Protein AF-A0A0Q8PEV2-F1 (afdb_monomer)

Radius of gyration: 13.38 Å; Cα contacts (8 Å, |Δi|>4): 185; chains: 1; bounding box: 29×27×37 Å

Mean predicted aligned error: 7.71 Å

Nearest PDB structures (foldseek):
  3nrq-assembly1_A  TM=5.150E-01  e=1.560E-01  Escherichia coli F11
  5i0y-assembly1_B  TM=5.238E-01  e=2.053E-01  Escherichia coli F11
  5i0y-assembly1_A  TM=4.949E-01  e=1.253E-01  Escherichia coli F11
  3nrp-assembly1_B  TM=4.889E-01  e=1.648E-01  Escherichia coli F11
  5i0x-assembly1_A  TM=4.945E-01  e=1.839E-01  Escherichia coli F11

Secondary structure (DSSP, 8-state):
--EEEEEEEEEETT--EEE--EEEEEE-TTSPEEEE------SEEEEEEEEEEETTS-EEEE--GGGTT--S----EEEEEPP-

Sequence (84 aa):
MGINGASFTVYDANGVSHGGSGGGAGEGPDGKIHLSTQVYLAPGRYTVGFTVTSSGGRSAQYGYPNGVGQPGPSSPLAFTVLEG

Foldseek 3Di:
DFWPWKWKWKAFPVRDTPDIDGWDWDQDPVRDIDTDDDDDDDFHKMFMKMWIAGPVRDIDIEARPPPPDDPDPNHTDIDTDDDD

Solvent-accessible surface area (backbone atoms only — not comparable to full-atom values): 4971 Å² total; per-residue (Å²): 137,56,63,67,33,26,41,40,38,35,22,42,82,86,66,50,73,80,50,55,47,83,24,54,46,46,78,45,99,84,76,44,79,45,77,47,78,81,82,90,74,73,66,44,52,36,32,37,18,38,37,42,30,30,64,84,74,52,70,50,33,42,17,32,80,93,56,65,81,48,100,43,76,72,62,48,52,70,52,71,45,68,86,129

pLDDT: mean 74.87, std 10.06, range [46.88, 87.12]

Structure (mmCIF, N/CA/C/O backbone):
data_AF-A0A0Q8PEV2-F1
#
_entry.id   AF-A0A0Q8PEV2-F1
#
loop_
_atom_site.group_PDB
_atom_site.id
_atom_site.type_symbol
_atom_site.label_atom_id
_atom_site.label_alt_id
_atom_site.label_comp_id
_atom_site.label_asym_id
_atom_site.label_entity_id
_atom_site.label_seq_id
_atom_site.pdbx_PDB_ins_code
_atom_site.Cartn_x
_atom_site.Cartn_y
_atom_site.Cartn_z
_atom_site.occupancy
_atom_site.B_iso_or_equiv
_atom_site.auth_seq_id
_atom_site.auth_comp_id
_atom_site.auth_asym_id
_atom_site.auth_atom_id
_atom_site.pdbx_PDB_model_num
ATOM 1 N N . MET A 1 1 ? 15.468 -6.589 -14.932 1.00 53.50 1 MET A N 1
ATOM 2 C CA . MET A 1 1 ? 14.653 -5.382 -15.191 1.00 53.50 1 MET A CA 1
ATOM 3 C C . MET A 1 1 ? 14.115 -4.991 -13.826 1.00 53.50 1 MET A C 1
ATOM 5 O O . MET A 1 1 ? 13.314 -5.740 -13.299 1.00 53.50 1 MET A O 1
ATOM 9 N N . GLY A 1 2 ? 14.695 -3.984 -13.172 1.00 66.69 2 GLY A N 1
ATOM 10 C CA . GLY A 1 2 ? 14.479 -3.769 -11.736 1.00 66.69 2 GLY A CA 1
ATOM 11 C C . GLY A 1 2 ? 13.273 -2.884 -11.440 1.00 66.69 2 GLY A C 1
ATOM 12 O O . GLY A 1 2 ? 12.737 -2.221 -12.333 1.00 66.69 2 GLY A O 1
ATOM 13 N N . ILE A 1 3 ? 12.883 -2.826 -10.172 1.00 72.62 3 ILE A N 1
ATOM 14 C CA . ILE A 1 3 ? 11.985 -1.797 -9.646 1.00 72.62 3 ILE A CA 1
ATOM 15 C C . ILE A 1 3 ? 12.843 -0.694 -9.026 1.00 72.62 3 ILE A C 1
ATOM 17 O O . ILE A 1 3 ? 13.817 -0.977 -8.338 1.00 72.62 3 ILE A O 1
ATOM 21 N N . ASN A 1 4 ? 12.531 0.563 -9.337 1.00 73.31 4 ASN A N 1
ATOM 22 C CA . ASN A 1 4 ? 13.256 1.735 -8.844 1.00 73.31 4 ASN A CA 1
ATOM 23 C C . ASN A 1 4 ? 12.661 2.261 -7.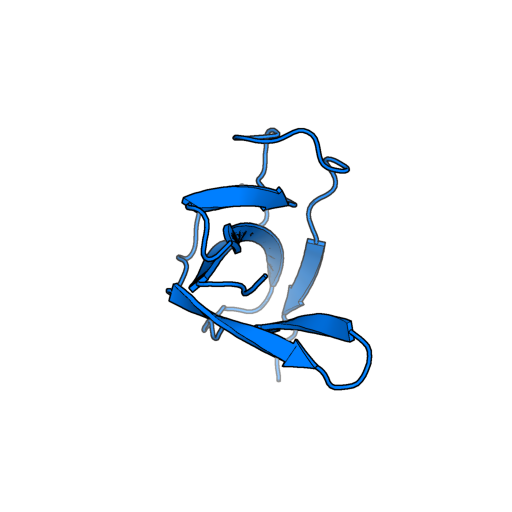531 1.00 73.31 4 ASN A C 1
ATOM 25 O O . ASN A 1 4 ? 13.378 2.817 -6.709 1.00 73.31 4 ASN A O 1
ATOM 29 N N . GLY A 1 5 ? 11.362 2.046 -7.320 1.00 77.00 5 GLY A N 1
ATOM 30 C CA . GLY A 1 5 ? 10.688 2.393 -6.077 1.00 77.00 5 GLY A CA 1
ATOM 31 C C . GLY A 1 5 ? 9.180 2.213 -6.165 1.00 77.00 5 GLY A C 1
ATOM 32 O O . GLY A 1 5 ? 8.633 1.882 -7.223 1.00 77.00 5 GLY A O 1
ATOM 33 N N . ALA A 1 6 ? 8.513 2.454 -5.041 1.00 82.12 6 ALA A N 1
ATOM 34 C CA . ALA A 1 6 ? 7.065 2.510 -4.972 1.00 82.12 6 ALA A CA 1
ATOM 35 C C . ALA A 1 6 ? 6.603 3.672 -4.091 1.00 82.12 6 ALA A C 1
ATOM 37 O O . ALA A 1 6 ? 7.249 4.023 -3.101 1.00 82.12 6 ALA A O 1
ATOM 38 N N . SER A 1 7 ? 5.470 4.263 -4.449 1.00 83.19 7 SER A N 1
ATOM 39 C CA . SER A 1 7 ? 4.755 5.215 -3.607 1.00 83.19 7 SER A CA 1
ATOM 40 C C . SER A 1 7 ? 3.437 4.607 -3.164 1.00 83.19 7 SER A C 1
ATOM 42 O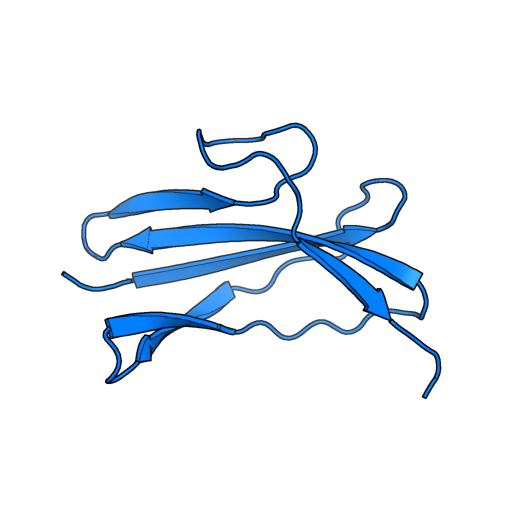 O . SER A 1 7 ? 2.775 3.896 -3.918 1.00 83.19 7 SER A O 1
ATOM 44 N N . PHE A 1 8 ? 3.061 4.887 -1.925 1.00 84.50 8 PHE A N 1
ATOM 45 C CA . PHE A 1 8 ? 1.827 4.401 -1.320 1.00 84.50 8 PHE A CA 1
ATOM 46 C C . PHE A 1 8 ? 0.958 5.596 -0.988 1.00 84.50 8 PHE A C 1
ATOM 48 O O . PHE A 1 8 ? 1.458 6.700 -0.804 1.00 84.50 8 PHE A O 1
ATOM 55 N N . THR A 1 9 ? -0.346 5.408 -0.919 1.00 84.50 9 THR A N 1
ATOM 56 C CA . THR A 1 9 ? -1.271 6.403 -0.390 1.00 84.50 9 THR A CA 1
ATOM 57 C C . THR A 1 9 ? -2.393 5.663 0.305 1.00 84.50 9 THR A C 1
ATOM 59 O O . THR A 1 9 ? -3.047 4.807 -0.293 1.00 84.50 9 THR A O 1
ATOM 62 N N . VAL A 1 10 ? -2.586 5.970 1.584 1.00 85.38 10 VAL A N 1
ATOM 63 C CA . VAL A 1 10 ? -3.657 5.384 2.383 1.00 85.38 10 VAL A CA 1
ATOM 64 C C . VAL A 1 10 ? -4.817 6.359 2.450 1.00 85.38 10 VAL A C 1
ATOM 66 O O . VAL A 1 10 ? -4.622 7.548 2.701 1.00 85.38 10 VAL A O 1
ATOM 69 N N . TYR A 1 11 ? -6.021 5.840 2.250 1.00 84.81 11 TYR A N 1
ATOM 70 C CA . TYR A 1 11 ? -7.264 6.588 2.315 1.00 84.81 11 TYR A CA 1
ATOM 71 C C . TYR A 1 11 ? -8.160 6.014 3.404 1.00 84.81 11 TYR A C 1
ATOM 73 O O . TYR A 1 11 ? -8.258 4.792 3.540 1.00 84.81 11 TYR A O 1
ATOM 81 N N . ASP A 1 12 ? -8.821 6.876 4.171 1.00 85.62 12 ASP A N 1
ATOM 82 C CA . ASP A 1 12 ? -9.871 6.440 5.095 1.00 85.62 12 ASP A CA 1
ATOM 83 C C . ASP A 1 12 ? -11.178 6.088 4.367 1.00 85.62 12 ASP A C 1
ATOM 85 O O . ASP A 1 12 ? -11.289 6.173 3.142 1.00 85.62 12 ASP A O 1
ATOM 89 N N . ALA A 1 13 ? -12.192 5.689 5.137 1.00 81.06 13 ALA A N 1
ATOM 90 C CA . ALA A 1 13 ? -13.521 5.360 4.630 1.00 81.06 13 ALA A CA 1
ATOM 91 C C . ALA A 1 13 ? -14.221 6.517 3.886 1.00 81.06 13 ALA A C 1
ATOM 93 O O . ALA A 1 13 ? -15.116 6.254 3.085 1.00 81.06 13 ALA A O 1
ATOM 94 N N . ASN A 1 14 ? -13.817 7.770 4.122 1.00 82.69 14 ASN A N 1
ATOM 95 C CA . ASN A 1 14 ? -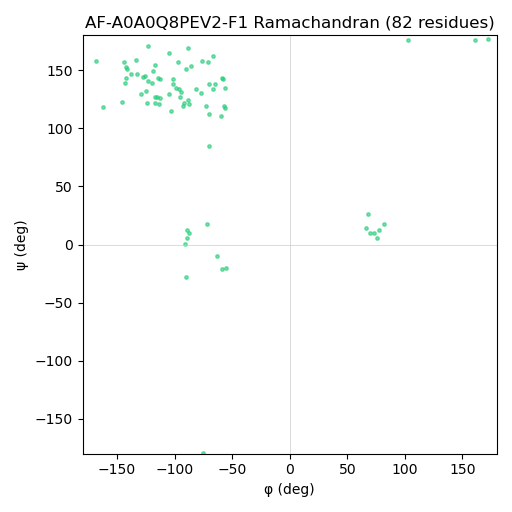14.339 8.952 3.434 1.00 82.69 14 ASN A CA 1
ATOM 96 C C . ASN A 1 14 ? -13.522 9.307 2.179 1.00 82.69 14 ASN A C 1
ATOM 98 O O . ASN A 1 14 ? -13.829 10.288 1.503 1.00 82.69 14 ASN A O 1
ATOM 102 N N . GLY A 1 15 ? -12.477 8.535 1.861 1.00 75.94 15 GLY A N 1
ATOM 103 C CA . GLY A 1 15 ? -11.572 8.809 0.749 1.00 75.94 15 GLY A CA 1
ATOM 104 C C . GLY A 1 15 ? -10.556 9.916 1.038 1.00 75.94 15 GLY A C 1
ATOM 105 O O . GLY A 1 15 ? -9.902 10.386 0.107 1.00 75.94 15 GLY A O 1
ATOM 106 N N . VAL A 1 16 ? -10.397 10.344 2.295 1.00 83.38 16 VAL A N 1
ATOM 107 C CA . VAL A 1 16 ? -9.380 11.334 2.671 1.00 83.38 16 VAL A CA 1
ATOM 108 C C . VAL A 1 16 ? -8.024 10.645 2.730 1.00 83.38 16 VAL A C 1
ATOM 110 O O . VAL A 1 16 ? -7.884 9.597 3.359 1.00 83.38 16 VAL A O 1
ATOM 113 N N . SER A 1 17 ? -7.012 11.228 2.084 1.00 83.19 17 SER A N 1
ATOM 114 C CA . SER A 1 17 ? -5.646 10.708 2.139 1.00 83.19 17 SER A CA 1
ATOM 115 C C . SER A 1 17 ? -5.020 10.981 3.509 1.00 83.19 17 SER A C 1
ATOM 117 O O . SER A 1 17 ? -4.811 12.139 3.866 1.00 83.19 17 SER A O 1
ATOM 119 N N . HIS A 1 18 ? -4.642 9.927 4.231 1.00 78.94 18 HIS A N 1
ATOM 120 C CA . HIS A 1 18 ? -3.891 10.000 5.498 1.00 78.94 18 HIS A CA 1
ATOM 121 C C . HIS A 1 18 ? -2.371 9.989 5.290 1.00 78.94 18 HIS A C 1
ATOM 123 O O . HIS A 1 18 ? -1.593 9.848 6.229 1.00 78.94 18 HIS A O 1
ATOM 129 N N . GLY A 1 19 ? -1.941 10.177 4.043 1.00 71.19 19 GLY A N 1
ATOM 130 C CA . GLY A 1 19 ? -0.543 10.242 3.654 1.00 71.19 19 GLY A CA 1
ATOM 131 C C . GLY A 1 19 ? -0.033 8.961 3.005 1.00 71.19 19 GLY A C 1
ATOM 132 O O . GLY A 1 19 ? -0.735 7.961 2.833 1.00 71.19 19 GLY A O 1
ATOM 133 N N . GLY A 1 20 ? 1.216 9.056 2.576 1.00 63.09 20 GLY A N 1
ATOM 134 C CA . GLY A 1 20 ? 1.880 8.081 1.741 1.00 63.09 20 GLY A CA 1
ATOM 135 C C . GLY A 1 20 ? 3.380 8.288 1.807 1.00 63.09 20 GLY A C 1
ATOM 136 O O . GLY A 1 20 ? 3.853 9.371 1.467 1.00 63.09 20 GLY A O 1
ATOM 137 N N . SER A 1 21 ? 4.133 7.295 2.279 1.00 65.00 21 SER A N 1
ATOM 138 C CA . SER A 1 21 ? 5.594 7.373 2.234 1.00 65.00 21 SER A CA 1
ATOM 139 C C . SER A 1 21 ? 6.096 6.871 0.879 1.00 65.00 21 SER A C 1
ATOM 141 O O . SER A 1 21 ? 5.469 6.017 0.241 1.00 65.00 21 SER A O 1
ATOM 143 N N . GLY A 1 22 ? 7.266 7.361 0.455 1.00 64.38 22 GLY A N 1
ATOM 144 C CA . GLY A 1 22 ? 8.112 6.559 -0.425 1.00 64.38 22 GLY A CA 1
ATOM 145 C C . GLY A 1 22 ? 8.384 5.249 0.306 1.00 64.38 22 GLY A C 1
ATOM 146 O O . GLY A 1 22 ? 8.850 5.271 1.447 1.00 64.38 22 GLY A O 1
ATOM 147 N N . GLY A 1 23 ? 7.966 4.134 -0.276 1.00 63.94 23 GLY A N 1
ATOM 148 C CA . GLY A 1 23 ? 8.153 2.823 0.322 1.00 63.94 23 GLY A CA 1
ATOM 149 C C . GLY A 1 23 ? 9.263 2.054 -0.372 1.00 63.94 23 GLY A C 1
ATOM 150 O O . GLY A 1 23 ? 9.711 2.398 -1.470 1.00 63.94 23 GLY A O 1
ATOM 151 N N . GLY A 1 24 ? 9.714 1.001 0.297 1.00 70.94 24 GLY A N 1
ATOM 152 C CA . GLY A 1 24 ? 10.656 0.061 -0.285 1.00 70.94 24 GLY A CA 1
ATOM 153 C C . GLY A 1 24 ? 9.965 -0.757 -1.369 1.00 70.94 24 GLY A C 1
ATOM 154 O O . GLY A 1 24 ? 8.830 -1.205 -1.195 1.00 70.94 24 GLY A O 1
ATOM 155 N N . ALA A 1 25 ? 10.664 -0.965 -2.480 1.00 76.19 25 ALA A N 1
ATOM 156 C CA . ALA A 1 25 ? 10.308 -1.981 -3.454 1.00 76.19 25 ALA A CA 1
ATOM 157 C C . ALA A 1 25 ? 11.518 -2.894 -3.654 1.00 76.19 25 ALA A C 1
ATOM 159 O O . ALA A 1 25 ? 12.600 -2.422 -4.002 1.00 76.19 25 ALA A O 1
ATOM 160 N N . GLY A 1 26 ? 11.340 -4.186 -3.398 1.00 75.25 26 GLY A N 1
ATOM 161 C CA . GLY A 1 26 ? 12.384 -5.197 -3.548 1.00 75.25 26 GLY A CA 1
ATOM 162 C C . GLY A 1 26 ? 11.861 -6.410 -4.299 1.00 75.25 26 GLY A C 1
ATOM 163 O O . GLY A 1 26 ? 10.691 -6.757 -4.177 1.00 75.25 26 GLY A O 1
ATOM 164 N N . GLU A 1 27 ? 12.718 -7.051 -5.083 1.00 81.25 27 GLU A N 1
ATOM 165 C CA . GLU A 1 27 ? 12.401 -8.335 -5.706 1.00 81.25 27 GLU A CA 1
ATOM 166 C C . GLU A 1 27 ? 12.804 -9.460 -4.748 1.00 81.25 27 GLU A C 1
ATOM 168 O O . GLU A 1 27 ? 13.943 -9.512 -4.278 1.00 81.25 27 GLU A O 1
ATOM 173 N N . GLY A 1 28 ? 11.848 -10.321 -4.411 1.00 77.94 28 GLY A N 1
ATOM 174 C CA . GLY A 1 28 ? 12.083 -11.518 -3.623 1.00 77.94 28 GLY A CA 1
ATOM 175 C C . GLY A 1 28 ? 12.740 -12.618 -4.463 1.00 77.94 28 GLY A C 1
ATOM 176 O O . GLY A 1 28 ? 12.598 -12.642 -5.687 1.00 77.94 28 GLY A O 1
ATOM 177 N N . PRO A 1 29 ? 13.424 -13.586 -3.830 1.00 77.81 29 PRO A N 1
ATOM 178 C CA . PRO A 1 29 ? 14.004 -14.739 -4.526 1.00 77.81 29 PRO A CA 1
ATOM 179 C C . PRO A 1 29 ? 12.952 -15.648 -5.194 1.00 77.81 29 PRO A C 1
ATOM 181 O O . PRO A 1 29 ? 13.307 -16.533 -5.965 1.00 77.81 29 PRO A O 1
ATOM 184 N N . ASP A 1 30 ? 11.664 -15.435 -4.913 1.00 82.88 30 ASP A N 1
ATOM 185 C CA . ASP A 1 30 ? 10.519 -16.094 -5.543 1.00 82.88 30 ASP A CA 1
ATOM 186 C C . ASP A 1 30 ? 9.997 -15.360 -6.796 1.00 82.88 30 ASP A C 1
ATOM 188 O O . ASP A 1 30 ? 8.961 -15.740 -7.345 1.00 82.88 30 ASP A O 1
ATOM 192 N N . GLY A 1 31 ? 10.688 -14.304 -7.242 1.00 77.06 31 GLY A N 1
ATOM 193 C CA . GLY A 1 31 ? 10.301 -13.484 -8.392 1.00 77.06 31 GLY A CA 1
ATOM 194 C C . GLY A 1 31 ? 9.109 -12.563 -8.124 1.00 77.06 31 GLY A C 1
ATOM 195 O O . GLY A 1 31 ? 8.564 -11.976 -9.062 1.00 77.06 31 GLY A O 1
ATOM 196 N N . LYS A 1 32 ? 8.669 -12.428 -6.865 1.00 80.50 32 LYS A N 1
ATOM 197 C CA . LYS A 1 32 ? 7.615 -11.482 -6.486 1.00 80.50 32 LYS A CA 1
ATOM 198 C C . LYS A 1 32 ? 8.207 -10.130 -6.116 1.00 80.50 32 LYS A C 1
ATOM 200 O O . LYS A 1 32 ? 9.312 -10.031 -5.593 1.00 80.50 32 LYS A O 1
ATOM 205 N N . ILE A 1 33 ? 7.434 -9.071 -6.339 1.00 77.50 33 ILE A N 1
ATOM 206 C CA . ILE A 1 33 ? 7.790 -7.727 -5.882 1.00 77.50 33 ILE A CA 1
ATOM 207 C C . ILE A 1 33 ? 7.183 -7.514 -4.499 1.00 77.50 33 ILE A C 1
ATOM 209 O O . ILE A 1 33 ? 5.969 -7.597 -4.314 1.00 77.50 33 ILE A O 1
ATOM 213 N N . HIS A 1 34 ? 8.046 -7.223 -3.536 1.00 80.94 34 HIS A N 1
ATOM 214 C CA . HIS A 1 34 ? 7.697 -6.893 -2.169 1.00 80.94 34 HIS A CA 1
ATOM 215 C C . HIS A 1 34 ? 7.635 -5.380 -2.025 1.00 80.94 34 HIS A C 1
ATOM 217 O O . HIS A 1 34 ? 8.575 -4.661 -2.364 1.00 80.94 34 HIS A O 1
ATOM 223 N N . LEU A 1 35 ? 6.501 -4.925 -1.513 1.00 80.06 35 LEU A N 1
ATOM 224 C CA . LEU A 1 35 ? 6.147 -3.532 -1.333 1.00 80.06 35 LEU A CA 1
ATOM 225 C C . LEU A 1 35 ? 5.979 -3.274 0.160 1.00 80.06 35 LEU A C 1
ATOM 227 O O . LEU A 1 35 ? 5.169 -3.937 0.808 1.00 80.06 35 LEU A O 1
ATOM 231 N N . SER A 1 36 ? 6.746 -2.338 0.711 1.00 79.31 36 SER A N 1
ATOM 232 C CA . SER A 1 36 ? 6.726 -2.038 2.144 1.00 79.31 36 SER A CA 1
ATOM 233 C C . SER A 1 36 ? 6.555 -0.548 2.408 1.00 79.31 36 SER A C 1
ATOM 235 O O . SER A 1 36 ? 7.269 0.299 1.873 1.00 79.31 36 SER A O 1
ATOM 237 N N . THR A 1 37 ? 5.595 -0.235 3.273 1.00 80.00 37 THR A N 1
ATOM 238 C CA . THR A 1 37 ? 5.301 1.115 3.751 1.00 80.00 37 THR A CA 1
ATOM 239 C C . THR A 1 37 ? 4.916 1.047 5.222 1.00 80.00 37 THR A C 1
ATOM 241 O O . THR A 1 37 ? 4.424 0.021 5.693 1.00 80.00 37 THR A O 1
ATOM 244 N N . GLN A 1 38 ? 5.153 2.134 5.946 1.00 79.69 38 GLN A N 1
ATOM 245 C CA . GLN A 1 38 ? 4.773 2.270 7.343 1.00 79.69 38 GLN A CA 1
ATOM 246 C C . GLN A 1 38 ? 3.913 3.519 7.494 1.00 79.69 38 GLN A C 1
ATOM 248 O O . GLN A 1 38 ? 4.255 4.591 6.998 1.00 79.69 38 GLN A O 1
ATOM 253 N N . VAL A 1 39 ? 2.792 3.364 8.188 1.00 78.62 39 VAL A N 1
ATOM 254 C CA . VAL A 1 39 ? 1.824 4.426 8.441 1.00 78.62 39 VAL A CA 1
ATOM 255 C C . VAL A 1 39 ? 1.289 4.265 9.859 1.00 78.62 39 VAL A C 1
ATOM 257 O O . VAL A 1 39 ? 1.111 3.145 10.337 1.00 78.62 39 VAL A O 1
ATOM 260 N N . TYR A 1 40 ? 1.054 5.383 10.537 1.00 82.81 40 TYR A N 1
ATOM 261 C CA . TYR A 1 40 ? 0.406 5.415 11.843 1.00 82.81 40 TYR A CA 1
ATOM 262 C C . TYR A 1 40 ? -1.033 5.869 11.636 1.00 82.81 40 TYR A C 1
ATOM 264 O O . TYR A 1 40 ? -1.267 6.987 11.182 1.00 82.81 40 TYR A O 1
ATOM 272 N N . LEU A 1 41 ? -1.986 4.985 11.919 1.00 83.62 41 LEU A N 1
ATOM 273 C CA . LEU A 1 41 ? -3.411 5.214 11.698 1.00 83.62 41 LEU A CA 1
ATOM 274 C C . LEU A 1 41 ? -4.164 4.974 12.999 1.00 83.62 41 LEU A C 1
ATOM 276 O O . LEU A 1 41 ? -3.817 4.075 13.765 1.00 83.62 41 LEU A O 1
ATOM 280 N N . ALA A 1 42 ? -5.210 5.762 13.221 1.00 87.06 42 ALA A N 1
ATOM 281 C CA . ALA A 1 42 ? -6.200 5.441 14.234 1.00 87.06 42 ALA A CA 1
ATOM 282 C C . ALA A 1 42 ? -6.979 4.167 13.833 1.00 87.06 42 ALA A C 1
ATOM 284 O O . ALA A 1 42 ? -6.969 3.777 12.661 1.00 87.06 42 ALA A O 1
ATOM 285 N N . PRO A 1 43 ? -7.674 3.514 14.776 1.00 87.12 43 PRO A N 1
ATOM 286 C CA . PRO A 1 43 ? -8.589 2.423 14.467 1.00 87.12 43 PRO A CA 1
ATOM 287 C C . PRO A 1 43 ? -9.654 2.855 13.455 1.00 87.12 43 PRO A C 1
ATOM 289 O O . PRO A 1 43 ? -10.246 3.930 13.567 1.0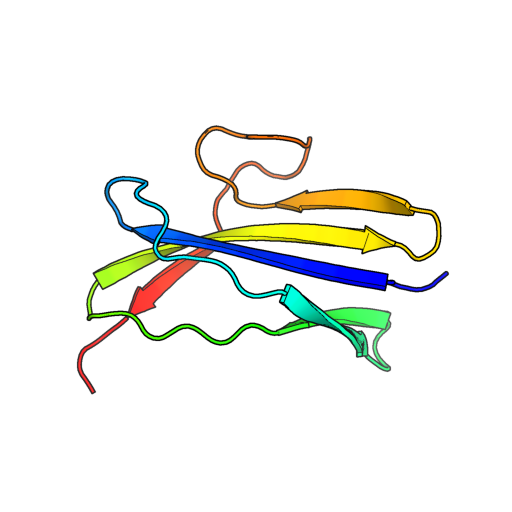0 87.12 43 PRO A O 1
ATOM 292 N N . GLY A 1 44 ? -9.902 2.020 12.449 1.00 86.62 44 GLY A N 1
ATOM 293 C CA . GLY A 1 44 ? -10.791 2.374 11.349 1.00 86.62 44 GLY A CA 1
ATOM 294 C C . GLY A 1 44 ? -10.594 1.525 10.100 1.00 86.62 44 GLY A C 1
ATOM 295 O O . GLY A 1 44 ? -9.710 0.669 10.021 1.00 86.62 44 GLY A O 1
ATOM 296 N N . ARG A 1 45 ? -11.451 1.760 9.104 1.00 84.25 45 ARG A N 1
ATOM 297 C CA . ARG A 1 45 ? -11.368 1.112 7.793 1.00 84.25 45 ARG A CA 1
ATOM 298 C C . ARG A 1 45 ? -10.587 1.990 6.828 1.00 84.25 45 ARG A C 1
ATOM 300 O O . ARG A 1 45 ? -10.917 3.164 6.658 1.00 84.25 45 ARG A O 1
ATOM 307 N N . TYR A 1 46 ? -9.628 1.378 6.145 1.00 85.19 46 TYR A N 1
ATOM 308 C CA . TYR A 1 46 ? -8.745 2.063 5.216 1.00 85.19 46 TYR A CA 1
ATOM 309 C C . TYR A 1 46 ? -8.608 1.307 3.898 1.00 85.19 46 TYR A C 1
ATOM 311 O O . TYR A 1 46 ? -8.860 0.102 3.797 1.00 85.19 46 TYR A O 1
ATOM 319 N N . THR A 1 47 ? -8.195 2.04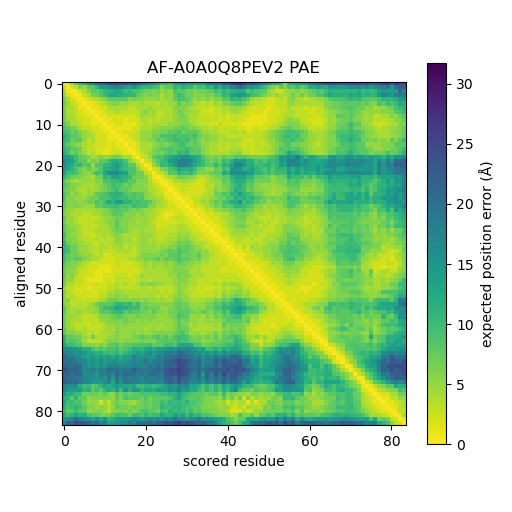5 2.875 1.00 85.25 47 THR A N 1
ATOM 320 C CA . THR A 1 47 ? -7.848 1.527 1.554 1.00 85.25 47 THR A CA 1
ATOM 321 C C . THR A 1 47 ? -6.460 2.003 1.151 1.00 85.25 47 THR A C 1
ATOM 323 O O . THR A 1 47 ? -6.068 3.120 1.486 1.00 85.25 47 THR A O 1
ATOM 326 N N . VAL A 1 48 ? -5.700 1.158 0.451 1.00 82.50 48 VAL A N 1
ATOM 327 C CA . VAL A 1 48 ? -4.372 1.515 -0.070 1.00 82.50 48 VAL A CA 1
ATOM 328 C C . VAL A 1 48 ? -4.397 1.573 -1.586 1.00 82.50 48 VAL A C 1
ATOM 330 O O . VAL A 1 48 ? -4.736 0.586 -2.245 1.00 82.50 48 VAL A O 1
ATOM 333 N N . GLY A 1 49 ? -3.952 2.713 -2.110 1.00 84.00 49 GLY A N 1
ATOM 334 C CA . GLY A 1 49 ? -3.458 2.838 -3.472 1.00 84.00 49 GLY A CA 1
ATOM 335 C C . GLY A 1 49 ? -1.931 2.853 -3.489 1.00 84.00 49 GLY A C 1
ATOM 336 O O . GLY A 1 49 ? -1.306 3.419 -2.591 1.00 84.00 49 GLY A O 1
ATOM 337 N N . PHE A 1 50 ? -1.307 2.236 -4.487 1.00 81.25 50 PHE A N 1
ATOM 338 C CA . PHE A 1 50 ? 0.141 2.308 -4.665 1.00 81.25 50 PHE A CA 1
ATOM 339 C C . PHE A 1 50 ? 0.536 2.416 -6.136 1.00 81.25 50 PHE A C 1
ATOM 341 O O . PHE A 1 50 ? -0.150 1.914 -7.027 1.00 81.25 50 PHE A O 1
ATOM 348 N N . THR A 1 51 ? 1.669 3.069 -6.380 1.00 82.75 51 THR A N 1
ATOM 349 C CA . THR A 1 51 ? 2.319 3.169 -7.686 1.00 82.75 51 THR A CA 1
ATOM 350 C C . THR A 1 51 ? 3.678 2.492 -7.609 1.00 82.75 51 THR A C 1
ATOM 352 O O . THR A 1 51 ? 4.487 2.834 -6.753 1.00 82.75 51 THR A O 1
ATOM 355 N N . VAL A 1 52 ? 3.953 1.561 -8.517 1.00 82.12 52 VAL A N 1
ATOM 356 C CA . VAL A 1 52 ? 5.264 0.919 -8.668 1.00 82.12 52 VAL A CA 1
ATOM 357 C C . VAL A 1 52 ? 5.948 1.493 -9.895 1.00 82.12 52 VAL A C 1
ATOM 359 O O . VAL A 1 52 ? 5.354 1.493 -10.970 1.00 82.12 52 VAL A O 1
ATOM 362 N N . THR A 1 53 ? 7.198 1.932 -9.762 1.00 82.38 53 THR A N 1
ATOM 363 C CA . THR A 1 53 ? 7.989 2.467 -10.876 1.00 82.38 53 THR A CA 1
ATOM 364 C C . THR A 1 53 ? 9.168 1.549 -11.172 1.00 82.38 53 THR A C 1
ATOM 366 O O . THR A 1 53 ? 10.020 1.304 -10.321 1.00 82.38 53 THR A O 1
ATOM 369 N N . SER A 1 54 ? 9.236 1.035 -12.397 1.00 79.94 54 SER A N 1
ATOM 370 C CA . SER A 1 54 ? 10.357 0.240 -12.901 1.00 79.94 54 SER A CA 1
ATOM 371 C C . SER A 1 54 ? 11.607 1.101 -13.117 1.00 79.94 54 SER A C 1
ATOM 373 O O . SER A 1 54 ? 11.517 2.297 -13.385 1.00 79.94 54 SER A O 1
ATOM 375 N N . SER A 1 55 ? 12.788 0.476 -13.104 1.00 76.06 55 SER A N 1
ATOM 376 C CA . SER A 1 55 ? 14.076 1.082 -13.469 1.00 76.06 55 SER A CA 1
ATOM 377 C C . SER A 1 55 ? 14.093 1.713 -14.865 1.00 76.06 55 SER A C 1
ATOM 379 O O . SER A 1 55 ? 14.938 2.555 -15.137 1.00 76.06 55 SER A O 1
ATOM 381 N N . GLY A 1 56 ? 13.171 1.319 -15.751 1.00 78.12 56 GLY A N 1
ATOM 382 C CA . GLY A 1 56 ? 12.971 1.937 -17.065 1.00 78.12 56 GLY A CA 1
ATOM 383 C C . GLY A 1 56 ? 12.019 3.142 -17.076 1.00 78.12 56 GLY A C 1
ATOM 384 O O . GLY A 1 56 ? 11.586 3.540 -18.152 1.00 78.12 56 GLY A O 1
ATOM 385 N N . GLY A 1 57 ? 11.615 3.662 -15.912 1.00 75.38 57 GLY A N 1
ATOM 386 C CA . GLY A 1 57 ? 10.708 4.812 -15.780 1.00 75.38 57 GLY A CA 1
ATOM 387 C C . GLY A 1 57 ? 9.229 4.511 -16.055 1.00 75.38 57 GLY A C 1
ATOM 388 O O . GLY A 1 57 ? 8.409 5.422 -16.077 1.00 75.38 57 GLY A O 1
ATOM 389 N N . ARG A 1 58 ? 8.868 3.241 -16.271 1.00 78.69 58 ARG A N 1
ATOM 390 C CA . ARG A 1 58 ? 7.471 2.812 -16.437 1.00 78.69 58 ARG A CA 1
ATOM 391 C C . ARG A 1 58 ? 6.801 2.658 -15.081 1.00 78.69 58 ARG A C 1
ATOM 393 O O . ARG A 1 58 ? 7.362 1.982 -14.221 1.00 78.69 58 ARG A O 1
ATOM 400 N N . SER A 1 59 ? 5.594 3.190 -14.934 1.00 79.44 59 SER A N 1
ATOM 401 C CA . SER A 1 59 ? 4.817 3.074 -13.701 1.00 79.44 59 SER A CA 1
ATOM 402 C C . SER A 1 59 ? 3.551 2.247 -13.896 1.00 79.44 59 SER A C 1
ATOM 404 O O . SER A 1 59 ? 2.910 2.329 -14.944 1.00 79.44 59 SER A O 1
ATOM 406 N N . ALA A 1 60 ? 3.198 1.474 -12.872 1.00 77.94 60 ALA A N 1
ATOM 407 C CA . ALA A 1 60 ? 1.921 0.785 -12.753 1.00 77.94 60 ALA A CA 1
ATOM 408 C C . ALA A 1 60 ? 1.230 1.191 -11.454 1.00 77.94 60 ALA A C 1
ATOM 410 O O . ALA A 1 60 ? 1.896 1.344 -10.431 1.00 77.94 60 ALA A O 1
ATOM 411 N N . GLN A 1 61 ? -0.089 1.371 -11.493 1.00 78.88 61 GLN A N 1
ATOM 412 C CA . GLN A 1 61 ? -0.869 1.790 -10.329 1.00 78.88 61 GLN A CA 1
ATOM 413 C C . GLN A 1 61 ? -1.905 0.745 -9.940 1.00 78.88 61 GLN A C 1
ATOM 415 O O . GLN A 1 61 ? -2.425 0.018 -10.786 1.00 78.88 61 GLN A O 1
ATOM 420 N N . TYR A 1 62 ? -2.207 0.685 -8.648 1.00 78.06 62 TYR A N 1
ATOM 421 C CA . TYR A 1 62 ? -3.153 -0.257 -8.072 1.00 78.06 62 TYR A CA 1
ATOM 422 C C . TYR A 1 62 ? -3.945 0.409 -6.949 1.00 78.06 62 TYR A C 1
ATOM 424 O O . TYR A 1 62 ? -3.367 1.127 -6.140 1.00 78.06 62 TYR A O 1
ATOM 432 N N . GLY A 1 63 ? -5.251 0.144 -6.868 1.00 73.50 63 GLY A N 1
ATOM 433 C CA . GLY A 1 63 ? -6.055 0.397 -5.668 1.00 73.50 63 GLY A CA 1
ATOM 434 C C . GLY A 1 63 ? -6.337 1.857 -5.290 1.00 73.50 63 GLY A C 1
ATOM 435 O O . GLY A 1 63 ? -6.863 2.096 -4.205 1.00 73.50 63 GLY A O 1
ATOM 436 N N . TYR A 1 64 ? -6.029 2.834 -6.149 1.00 73.69 64 TYR A N 1
ATOM 437 C CA . TYR A 1 64 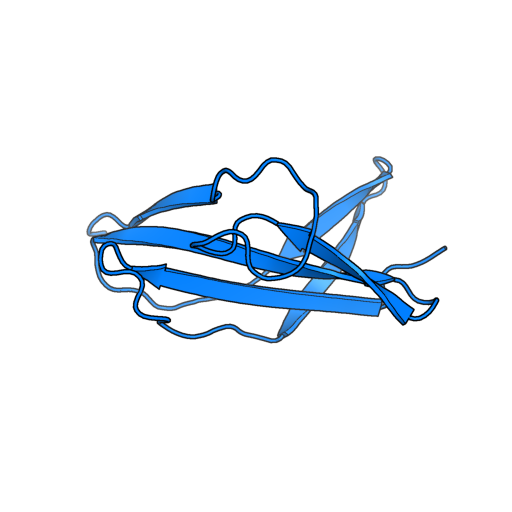? -6.436 4.222 -5.915 1.00 73.69 64 TYR A CA 1
ATOM 438 C C . TYR A 1 64 ? -7.968 4.367 -5.986 1.00 73.69 64 TYR A C 1
ATOM 440 O O . TYR A 1 64 ? -8.585 3.860 -6.933 1.00 73.69 64 TYR A O 1
ATOM 448 N N . PRO A 1 65 ? -8.601 5.079 -5.031 1.00 65.69 65 PRO A N 1
ATOM 449 C CA . PRO A 1 65 ? -10.020 5.395 -5.123 1.00 65.69 65 PRO A CA 1
ATOM 450 C C . PRO A 1 65 ? -10.295 6.171 -6.419 1.00 65.69 65 PRO A C 1
ATOM 452 O O . PRO A 1 65 ? -9.485 6.985 -6.861 1.00 65.69 65 PRO A O 1
ATOM 455 N N . ASN A 1 66 ? -11.435 5.888 -7.053 1.00 62.59 66 ASN A N 1
ATOM 456 C CA . ASN A 1 66 ? -11.872 6.469 -8.332 1.00 62.59 66 ASN A CA 1
ATOM 457 C C . ASN A 1 66 ? -11.033 6.100 -9.570 1.00 62.59 66 ASN A C 1
ATOM 459 O O . ASN A 1 66 ? -11.188 6.729 -10.614 1.00 62.59 66 ASN A O 1
ATOM 463 N N . GLY A 1 67 ? -10.171 5.080 -9.494 1.00 58.22 67 GLY A N 1
ATOM 464 C CA . GLY A 1 67 ? -9.441 4.588 -10.668 1.00 58.22 67 GLY A CA 1
ATOM 465 C C . GLY A 1 67 ? -8.400 5.573 -11.207 1.00 58.22 67 GLY A C 1
ATOM 46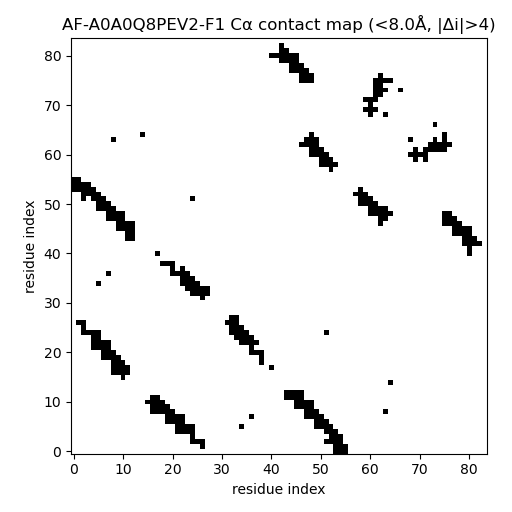6 O O . GLY A 1 67 ? -8.084 5.545 -12.397 1.00 58.22 67 GLY A O 1
ATOM 467 N N . VAL A 1 68 ? -7.877 6.459 -10.352 1.00 55.78 68 VAL A N 1
ATOM 468 C CA . VAL A 1 68 ? -6.818 7.396 -10.732 1.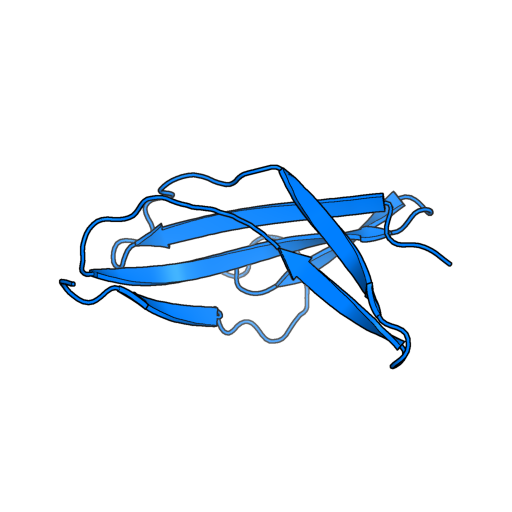00 55.78 68 VAL A CA 1
ATOM 469 C C . VAL A 1 68 ? -5.587 6.606 -11.194 1.00 55.78 68 VAL A C 1
ATOM 471 O O . VAL A 1 68 ? -4.951 5.929 -10.394 1.00 55.78 68 VAL A O 1
ATOM 474 N N . GLY A 1 69 ? -5.318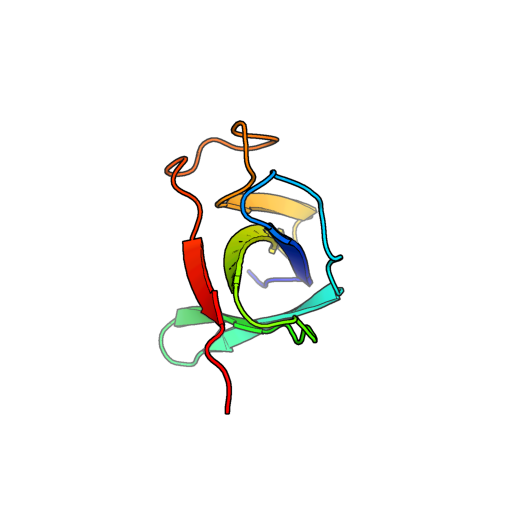 6.702 -12.503 1.00 52.69 69 GLY A N 1
ATOM 475 C CA . GLY A 1 69 ? -4.026 6.559 -13.175 1.00 52.69 69 GLY A CA 1
ATOM 476 C C . GLY A 1 69 ? -3.448 5.170 -13.521 1.00 52.69 69 GLY A C 1
ATOM 477 O O . GLY A 1 69 ? -2.277 5.138 -13.882 1.00 52.69 69 GLY A O 1
ATOM 478 N N . GLN A 1 70 ? -4.199 4.057 -13.562 1.00 52.94 70 GLN A N 1
ATOM 479 C CA . GLN A 1 70 ? -3.913 2.964 -14.528 1.00 52.94 70 GLN A CA 1
ATOM 480 C C . GLN A 1 70 ? -5.016 1.886 -14.645 1.00 52.94 70 GLN A C 1
ATOM 482 O O . GLN A 1 70 ? -5.775 1.661 -13.704 1.00 52.94 70 GLN A O 1
ATOM 487 N N . PRO A 1 71 ? -5.043 1.156 -15.785 1.00 46.88 71 PRO A N 1
ATOM 488 C CA . PRO A 1 71 ? -5.759 -0.107 -15.973 1.00 46.88 71 PRO A CA 1
ATOM 489 C C . PRO A 1 71 ? -5.105 -1.251 -15.169 1.00 46.88 71 PRO A C 1
ATOM 491 O O . PRO A 1 71 ? -4.295 -2.017 -15.681 1.00 46.88 71 PRO A O 1
ATOM 494 N N . GLY A 1 72 ? -5.464 -1.366 -13.894 1.00 55.47 72 GLY A N 1
ATOM 495 C CA . GLY A 1 72 ? -5.329 -2.578 -13.074 1.00 55.47 72 GLY A CA 1
ATOM 496 C C . GLY A 1 72 ? -6.709 -2.969 -12.530 1.00 55.47 72 GLY A C 1
ATOM 497 O O . GLY A 1 72 ? -7.648 -2.186 -12.700 1.00 55.47 72 GLY A O 1
ATOM 498 N N . PRO A 1 73 ? -6.900 -4.144 -11.893 1.00 51.00 73 PRO A N 1
ATOM 499 C CA . PRO A 1 73 ? -8.174 -4.436 -11.245 1.00 51.00 73 PRO A CA 1
ATOM 500 C C . PRO A 1 73 ? -8.456 -3.321 -10.234 1.00 51.00 73 PRO A C 1
ATOM 502 O O . PRO A 1 73 ? -7.693 -3.080 -9.302 1.00 51.00 73 PRO A O 1
ATOM 505 N N . SER A 1 74 ? -9.544 -2.599 -10.474 1.00 56.41 74 SER A N 1
ATOM 506 C CA . SER A 1 74 ? -9.909 -1.330 -9.840 1.00 56.41 74 SER A CA 1
ATOM 507 C C . SER A 1 74 ? -10.359 -1.474 -8.383 1.00 56.41 74 SER A C 1
ATOM 509 O O . SER A 1 74 ? -11.014 -0.582 -7.848 1.00 56.41 74 SER A O 1
ATOM 511 N N . SER A 1 75 ? -10.048 -2.603 -7.740 1.00 60.84 75 SER A N 1
ATOM 512 C CA . SER A 1 75 ? -10.443 -2.850 -6.363 1.00 60.84 75 SER A CA 1
ATOM 513 C C . SER A 1 75 ? -9.332 -2.398 -5.416 1.00 60.84 75 SER A C 1
ATOM 515 O O . SER A 1 75 ? -8.227 -2.946 -5.474 1.00 60.84 75 SER A O 1
ATOM 517 N N . PRO A 1 76 ? -9.600 -1.431 -4.525 1.00 65.38 76 PRO A N 1
ATOM 518 C CA . PRO A 1 76 ? -8.651 -1.057 -3.489 1.00 65.38 76 PRO A CA 1
ATOM 519 C C . PRO A 1 76 ? -8.319 -2.252 -2.597 1.00 65.38 76 PRO A C 1
ATOM 521 O O . PRO A 1 76 ? -9.191 -3.063 -2.268 1.00 65.38 76 PRO A O 1
ATOM 524 N N . LEU A 1 77 ? -7.059 -2.335 -2.165 1.00 70.88 77 LEU A N 1
ATOM 525 C CA . LEU A 1 77 ? -6.688 -3.212 -1.062 1.00 70.88 77 LEU A CA 1
ATOM 526 C C . LEU A 1 77 ? -7.278 -2.610 0.216 1.00 70.88 77 LEU A C 1
ATOM 528 O O . LEU A 1 77 ? -6.870 -1.524 0.628 1.00 70.88 77 LEU A O 1
ATOM 532 N N . ALA A 1 78 ? -8.256 -3.289 0.813 1.00 71.75 78 ALA A N 1
ATOM 533 C CA . ALA A 1 78 ? -8.922 -2.833 2.026 1.00 71.75 78 ALA A CA 1
ATOM 534 C C . ALA A 1 78 ? -8.390 -3.576 3.253 1.00 71.75 78 ALA A C 1
ATOM 536 O O . ALA A 1 78 ? -8.213 -4.793 3.222 1.00 71.75 78 ALA A O 1
ATOM 537 N N . PHE A 1 79 ? -8.184 -2.842 4.342 1.00 75.75 79 PHE A N 1
ATOM 538 C CA . PHE A 1 79 ? -7.797 -3.397 5.634 1.00 75.75 79 PHE A CA 1
ATOM 539 C C . PHE A 1 79 ? -8.464 -2.612 6.767 1.00 75.75 79 PHE A C 1
ATOM 541 O O . PHE A 1 79 ? -8.878 -1.460 6.597 1.00 75.75 79 PHE A O 1
ATOM 548 N N . THR A 1 80 ? -8.591 -3.259 7.922 1.00 80.44 80 THR A N 1
ATOM 549 C CA . THR A 1 80 ? -9.158 -2.658 9.131 1.00 80.44 80 THR A CA 1
ATOM 550 C C . THR A 1 80 ? -8.073 -2.593 10.190 1.00 80.44 80 THR A C 1
ATOM 552 O O . THR A 1 80 ? -7.453 -3.608 10.502 1.00 80.44 80 THR A O 1
ATOM 555 N N . VAL A 1 81 ? -7.859 -1.402 10.740 1.00 78.94 81 VAL A N 1
ATOM 556 C CA . VAL A 1 81 ? -7.026 -1.195 11.924 1.00 78.94 81 VAL A CA 1
ATOM 557 C C . VAL A 1 81 ? -7.922 -1.385 13.143 1.00 78.94 81 VAL A C 1
ATOM 559 O O . VAL A 1 81 ? -8.945 -0.711 13.268 1.00 78.94 81 VAL A O 1
ATOM 562 N N . LEU A 1 82 ? -7.563 -2.338 14.001 1.00 76.12 82 LEU A N 1
ATOM 563 C CA . LEU A 1 82 ? -8.252 -2.620 15.260 1.00 76.12 82 LEU A CA 1
ATOM 564 C C . LEU A 1 82 ? -7.522 -1.926 16.415 1.00 76.12 82 LEU A C 1
ATOM 566 O O . LEU A 1 82 ? -6.334 -1.623 16.295 1.00 76.12 82 LEU A O 1
ATOM 570 N N . GLU A 1 83 ? -8.226 -1.684 17.520 1.00 73.06 83 GLU A N 1
ATOM 571 C CA . GLU A 1 83 ? -7.568 -1.269 18.765 1.00 73.06 83 GLU A CA 1
ATOM 572 C C . GLU A 1 83 ? -6.669 -2.412 19.265 1.00 73.06 83 GLU A C 1
ATOM 574 O O . GLU A 1 83 ? -7.043 -3.585 19.158 1.00 73.06 83 GLU A O 1
ATOM 579 N N . GLY A 1 84 ? -5.467 -2.058 19.728 1.00 49.72 84 GLY A N 1
ATOM 580 C CA . GLY A 1 84 ? -4.459 -2.988 20.247 1.00 49.72 84 GLY A CA 1
ATOM 581 C C . GLY A 1 84 ? -4.540 -3.182 21.752 1.00 49.72 84 GLY A C 1
ATOM 582 O O . GLY A 1 84 ? -5.058 -2.272 22.437 1.00 49.72 84 GLY A O 1
#